Protein AF-A0A8T4N8S2-F1 (afdb_monomer)

Structure (mmCIF, N/CA/C/O backbone):
data_AF-A0A8T4N8S2-F1
#
_entry.id   AF-A0A8T4N8S2-F1
#
loop_
_atom_site.group_PDB
_atom_site.id
_atom_site.type_symbol
_atom_site.label_atom_id
_atom_site.label_alt_id
_atom_site.label_comp_id
_atom_site.label_asym_id
_atom_site.label_entity_id
_atom_site.label_seq_id
_atom_site.pdbx_PDB_ins_code
_atom_site.Cartn_x
_atom_site.Cartn_y
_atom_site.Cartn_z
_atom_site.occupancy
_atom_site.B_iso_or_equiv
_atom_site.auth_seq_id
_atom_site.auth_comp_id
_atom_site.auth_asym_id
_atom_site.auth_atom_id
_atom_site.pdbx_PDB_model_num
ATOM 1 N N . MET A 1 1 ? 29.531 14.516 -7.505 1.00 44.78 1 MET A N 1
ATOM 2 C CA . MET A 1 1 ? 28.263 13.788 -7.231 1.00 44.78 1 MET A CA 1
ATOM 3 C C . MET A 1 1 ? 27.838 13.019 -8.474 1.00 44.78 1 MET A C 1
ATOM 5 O O . MET A 1 1 ? 27.558 13.640 -9.490 1.00 44.78 1 MET A O 1
ATOM 9 N N . ASN A 1 2 ? 27.815 11.685 -8.429 1.00 56.19 2 ASN A N 1
ATOM 10 C CA . ASN A 1 2 ? 27.454 10.872 -9.594 1.00 56.19 2 ASN A CA 1
ATOM 11 C C . ASN A 1 2 ? 25.940 11.001 -9.867 1.00 56.19 2 ASN A C 1
ATOM 13 O O . ASN A 1 2 ? 25.127 10.696 -8.988 1.00 56.19 2 ASN A O 1
ATOM 17 N N . LYS A 1 3 ? 25.544 11.512 -11.044 1.00 58.75 3 LYS A N 1
ATOM 18 C CA . LYS A 1 3 ? 24.1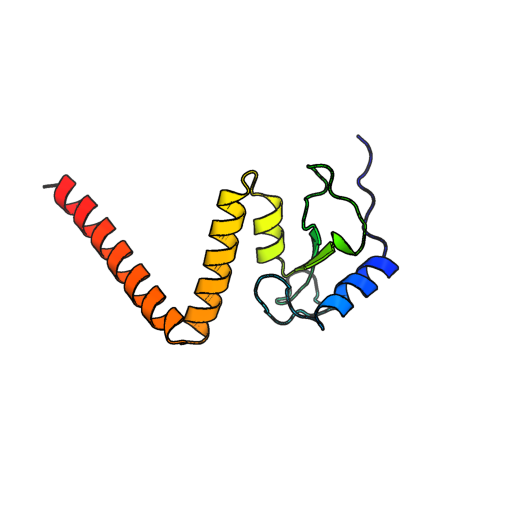24 11.681 -11.409 1.00 58.75 3 LYS A CA 1
ATOM 19 C C . LYS A 1 3 ? 23.442 10.314 -11.359 1.00 58.75 3 LYS A C 1
ATOM 21 O O . LYS A 1 3 ? 23.870 9.360 -12.005 1.00 58.75 3 LYS A O 1
ATOM 26 N N . ARG A 1 4 ? 22.361 10.209 -10.582 1.00 69.00 4 ARG A N 1
ATOM 27 C CA . ARG A 1 4 ? 21.591 8.966 -10.472 1.00 69.00 4 ARG A CA 1
ATOM 28 C C . ARG A 1 4 ? 21.083 8.553 -11.857 1.00 69.00 4 ARG A C 1
ATOM 30 O O . ARG A 1 4 ? 20.314 9.293 -12.467 1.00 69.00 4 ARG A O 1
ATOM 37 N N . LYS A 1 5 ? 21.440 7.347 -12.308 1.00 77.88 5 LYS A N 1
ATOM 38 C CA . LYS A 1 5 ? 20.897 6.769 -13.544 1.00 77.88 5 LYS A CA 1
ATOM 39 C C . LYS A 1 5 ? 19.389 6.550 -13.401 1.00 77.88 5 LYS A C 1
ATOM 41 O O . LYS A 1 5 ? 18.931 5.937 -12.429 1.00 77.88 5 LYS A O 1
ATOM 46 N N . SER A 1 6 ? 18.621 7.072 -14.355 1.00 82.81 6 SER A N 1
ATOM 47 C CA . SER A 1 6 ? 17.183 6.813 -14.449 1.00 82.81 6 SER A CA 1
ATOM 48 C C . SER A 1 6 ? 16.934 5.336 -14.764 1.00 82.81 6 SER A C 1
ATOM 50 O O . SER A 1 6 ? 17.747 4.701 -15.430 1.00 82.81 6 SER A O 1
ATOM 52 N N . VAL A 1 7 ? 15.809 4.791 -14.296 1.00 84.12 7 VAL A N 1
ATOM 53 C CA . VAL A 1 7 ? 15.386 3.430 -14.662 1.00 84.12 7 VAL A CA 1
ATOM 54 C C . VAL A 1 7 ? 15.051 3.424 -16.16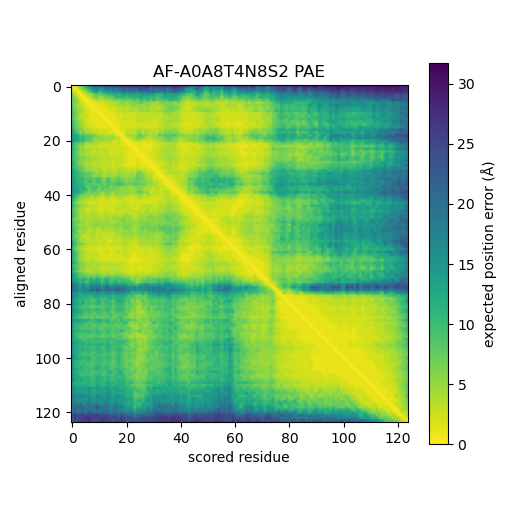4 1.00 84.12 7 VAL A C 1
ATOM 56 O O . VAL A 1 7 ? 14.178 4.206 -16.561 1.00 84.12 7 VAL A O 1
ATOM 59 N N . PRO A 1 8 ? 15.691 2.572 -16.991 1.00 88.56 8 PRO A N 1
ATOM 60 C CA . PRO A 1 8 ? 15.463 2.538 -18.437 1.00 88.56 8 PRO A CA 1
ATOM 61 C C . PRO A 1 8 ? 13.995 2.300 -18.806 1.00 88.56 8 PRO A C 1
ATOM 63 O O . PRO A 1 8 ? 13.292 1.558 -18.117 1.00 88.56 8 PRO A O 1
ATOM 66 N N . LYS A 1 9 ? 13.529 2.883 -19.920 1.00 87.31 9 LYS A N 1
ATOM 67 C CA . LYS A 1 9 ? 12.132 2.759 -20.385 1.00 87.31 9 LYS A CA 1
ATOM 68 C C . LYS A 1 9 ? 11.700 1.297 -20.542 1.00 87.31 9 LYS A C 1
ATOM 70 O O . LYS A 1 9 ? 10.656 0.922 -20.021 1.00 87.31 9 LYS A O 1
ATOM 75 N N . SER A 1 10 ? 12.535 0.466 -21.165 1.00 89.12 10 SER A N 1
ATOM 76 C CA . SER A 1 10 ? 12.288 -0.974 -21.338 1.00 89.12 10 SER A CA 1
ATOM 77 C C . SER A 1 10 ? 12.077 -1.703 -20.007 1.00 89.12 10 SER A C 1
ATOM 79 O O . SER A 1 10 ? 11.202 -2.557 -19.888 1.00 89.12 10 SER A O 1
ATOM 81 N N . LEU A 1 11 ? 12.828 -1.329 -18.971 1.00 89.94 11 LEU A N 1
ATOM 82 C CA . LEU A 1 11 ? 12.677 -1.900 -17.638 1.00 89.94 11 LEU A CA 1
ATOM 83 C C . LEU A 1 11 ? 11.413 -1.389 -16.932 1.00 89.94 11 LEU A C 1
ATOM 85 O O . LEU A 1 11 ? 10.753 -2.157 -16.239 1.00 89.94 11 LEU A O 1
ATOM 89 N N . ARG A 1 12 ? 11.028 -0.122 -17.133 1.00 89.44 12 ARG A N 1
ATOM 90 C CA . ARG A 1 12 ? 9.757 0.416 -16.614 1.00 89.44 12 ARG A CA 1
ATOM 91 C C . ARG A 1 12 ? 8.554 -0.344 -17.172 1.00 89.44 12 ARG A C 1
ATOM 93 O O . ARG A 1 12 ? 7.637 -0.640 -16.415 1.00 89.44 12 ARG A O 1
ATOM 100 N N . GLU A 1 13 ? 8.580 -0.687 -18.456 1.00 88.56 13 GLU A N 1
ATOM 101 C CA . GLU A 1 13 ? 7.531 -1.492 -19.093 1.00 88.56 13 GLU A CA 1
ATOM 102 C C . GLU A 1 13 ? 7.413 -2.882 -18.454 1.00 88.56 13 GLU A C 1
ATOM 104 O O . GLU A 1 13 ? 6.316 -3.295 -18.080 1.00 88.56 13 GLU A O 1
ATOM 109 N N . LYS A 1 14 ? 8.549 -3.551 -18.206 1.00 90.56 14 LYS A N 1
ATOM 110 C CA . LYS A 1 14 ? 8.580 -4.829 -17.474 1.00 90.56 14 LYS A CA 1
ATOM 111 C C . LYS A 1 14 ? 8.034 -4.702 -16.051 1.00 90.56 14 LYS A C 1
ATOM 113 O O . LYS A 1 14 ? 7.314 -5.572 -15.591 1.00 90.56 14 LYS A O 1
ATOM 118 N N . VAL A 1 15 ? 8.350 -3.617 -15.342 1.00 89.44 15 VAL A N 1
ATOM 119 C CA . VAL A 1 15 ? 7.831 -3.382 -13.982 1.00 89.44 15 VAL A CA 1
ATOM 120 C C . VAL A 1 15 ? 6.316 -3.166 -13.993 1.00 89.44 15 VAL A C 1
ATOM 122 O O . VAL A 1 15 ? 5.622 -3.641 -13.098 1.00 89.44 15 VAL A O 1
ATOM 125 N N . TRP A 1 16 ? 5.790 -2.448 -14.988 1.00 87.94 16 TRP A N 1
ATOM 126 C CA . TRP A 1 16 ? 4.356 -2.184 -15.113 1.00 87.94 16 TRP A CA 1
ATOM 127 C C . TRP A 1 16 ? 3.532 -3.471 -15.272 1.00 87.94 16 TRP A C 1
ATOM 129 O O . TRP A 1 16 ? 2.462 -3.590 -14.666 1.00 87.94 16 TRP A O 1
ATOM 139 N N . SER A 1 17 ? 4.034 -4.441 -16.044 1.00 86.69 17 SER A N 1
ATOM 140 C CA . SER A 1 17 ? 3.331 -5.702 -16.297 1.00 86.69 17 SER A CA 1
ATOM 141 C C . SER A 1 17 ? 3.282 -6.644 -15.088 1.00 86.69 17 SER A C 1
ATOM 143 O O . SER A 1 17 ? 2.362 -7.454 -15.017 1.00 86.69 17 SER A O 1
ATOM 145 N N . LEU A 1 18 ? 4.173 -6.495 -14.094 1.00 84.06 18 LEU A N 1
ATOM 146 C CA . LEU A 1 18 ? 4.272 -7.400 -12.931 1.00 84.06 18 LEU A CA 1
ATOM 147 C C . LEU A 1 18 ? 2.972 -7.562 -12.131 1.00 84.06 18 LEU A C 1
ATOM 149 O O . LEU A 1 18 ? 2.756 -8.597 -11.513 1.00 84.06 18 LEU A O 1
ATOM 153 N N . VAL A 1 19 ? 2.125 -6.532 -12.081 1.00 81.25 19 VAL A N 1
ATOM 154 C CA . VAL A 1 19 ? 0.894 -6.539 -11.263 1.00 81.25 19 VAL A CA 1
ATOM 155 C C . VAL A 1 19 ? -0.296 -5.932 -12.003 1.00 81.25 19 VAL A C 1
ATOM 157 O O . VAL A 1 19 ? -1.178 -5.330 -11.391 1.00 81.25 19 VAL A O 1
ATOM 160 N N . SER A 1 20 ? -0.320 -6.078 -13.333 1.00 82.75 20 SER A N 1
ATOM 161 C CA . SER A 1 20 ? -1.476 -5.734 -14.178 1.00 82.75 20 SER A CA 1
ATOM 162 C C . SER A 1 20 ? -2.053 -4.334 -13.903 1.00 82.75 20 SER A C 1
ATOM 164 O O . SER A 1 20 ? -3.262 -4.150 -13.763 1.00 82.75 20 SER A O 1
ATOM 166 N N . GLY A 1 21 ? -1.179 -3.332 -13.757 1.00 83.12 21 GLY A N 1
ATOM 167 C CA . GLY A 1 21 ? -1.596 -1.948 -13.516 1.00 83.12 21 GLY A CA 1
ATOM 168 C C . GLY A 1 21 ? -2.213 -1.687 -12.137 1.00 83.12 21 GLY A C 1
ATOM 169 O O . GLY A 1 21 ? -3.040 -0.786 -12.003 1.00 83.12 21 GLY A O 1
ATOM 170 N N . ARG A 1 22 ? -1.838 -2.437 -11.096 1.00 89.44 22 ARG A N 1
ATOM 171 C CA . ARG A 1 22 ? -2.190 -2.140 -9.696 1.00 89.44 22 ARG A CA 1
ATOM 172 C C . ARG A 1 22 ? -0.962 -1.741 -8.882 1.00 89.44 22 ARG A C 1
ATOM 174 O O . ARG A 1 22 ? 0.160 -2.125 -9.180 1.00 89.44 22 ARG A O 1
ATOM 181 N N . CYS A 1 23 ? -1.152 -0.948 -7.835 1.00 89.31 23 CYS A N 1
ATOM 182 C CA . CYS A 1 23 ? -0.090 -0.667 -6.876 1.00 89.31 23 CYS A CA 1
ATOM 183 C C . CYS A 1 23 ? 0.239 -1.948 -6.112 1.00 89.31 23 CYS A C 1
ATOM 185 O O . CYS A 1 23 ? -0.638 -2.499 -5.453 1.00 89.31 23 CYS A O 1
ATOM 187 N N . HIS A 1 24 ? 1.503 -2.371 -6.122 1.00 88.00 24 HIS A N 1
ATOM 188 C CA . HIS A 1 24 ? 1.917 -3.584 -5.415 1.00 88.00 24 HIS A CA 1
ATOM 189 C C . HIS A 1 24 ? 1.698 -3.507 -3.891 1.00 88.00 24 HIS A C 1
ATOM 191 O O . HIS A 1 24 ? 1.570 -4.530 -3.232 1.00 88.00 24 HIS A O 1
ATOM 197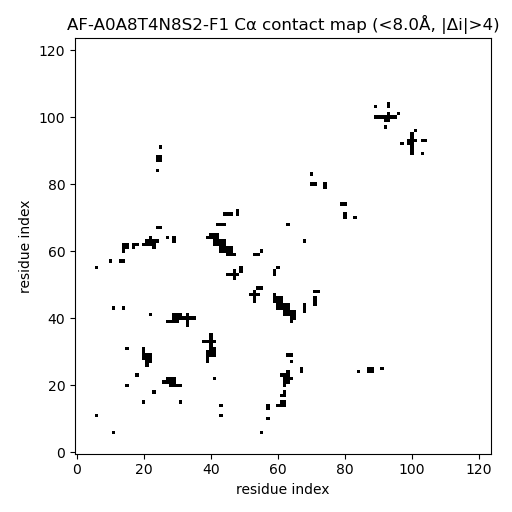 N N . ILE A 1 25 ? 1.649 -2.302 -3.309 1.00 83.94 25 ILE A N 1
ATOM 198 C CA . ILE A 1 25 ? 1.447 -2.144 -1.862 1.00 83.94 25 ILE A CA 1
ATOM 199 C C . ILE A 1 25 ? -0.036 -2.092 -1.507 1.00 83.94 25 ILE A C 1
ATOM 201 O O . ILE A 1 25 ? -0.478 -2.849 -0.657 1.00 83.94 25 ILE A O 1
ATOM 205 N N . CYS A 1 26 ? -0.800 -1.178 -2.106 1.00 84.94 26 CYS A N 1
ATOM 206 C CA . CYS A 1 26 ? -2.177 -0.900 -1.680 1.00 84.94 26 CYS A CA 1
ATOM 207 C C . CYS A 1 26 ? -3.256 -1.465 -2.611 1.00 84.94 26 CYS A C 1
ATOM 209 O O . CYS A 1 26 ? -4.436 -1.211 -2.391 1.00 84.94 26 CYS A O 1
ATOM 211 N N . GLY A 1 27 ? -2.876 -2.126 -3.706 1.00 85.31 27 GLY A N 1
ATOM 212 C CA . GLY A 1 27 ? -3.806 -2.696 -4.683 1.00 85.31 27 GLY A CA 1
ATOM 213 C C . GLY A 1 27 ? -4.573 -1.681 -5.541 1.00 85.31 27 GLY A C 1
ATOM 214 O O . GLY A 1 27 ? -5.270 -2.084 -6.471 1.00 85.31 27 GLY A O 1
ATOM 215 N N . LYS A 1 28 ? -4.449 -0.366 -5.287 1.00 86.69 28 LYS A N 1
ATOM 216 C CA . LYS A 1 28 ? -5.131 0.680 -6.072 1.00 86.69 28 LYS A CA 1
ATOM 217 C C . LYS A 1 28 ? -4.785 0.563 -7.557 1.00 86.69 28 LYS A C 1
ATOM 219 O O . LYS A 1 28 ? -3.623 0.354 -7.904 1.00 86.69 28 LYS A O 1
ATOM 224 N N . ARG A 1 29 ? -5.784 0.754 -8.422 1.00 89.06 29 ARG A N 1
ATOM 225 C CA . ARG A 1 29 ? -5.590 0.790 -9.874 1.00 89.06 29 ARG A CA 1
ATOM 226 C C . ARG A 1 29 ? -4.706 1.980 -10.244 1.00 89.06 29 ARG A C 1
ATOM 228 O O . ARG A 1 29 ? -4.904 3.092 -9.757 1.00 89.06 29 ARG A O 1
ATOM 235 N N . LEU A 1 30 ? -3.713 1.714 -11.075 1.00 90.62 30 LEU A N 1
ATOM 236 C CA . LEU A 1 30 ? -2.764 2.680 -11.591 1.00 90.62 30 LEU A CA 1
ATOM 237 C C . LEU A 1 30 ? -3.126 3.029 -13.036 1.00 90.62 30 LEU A C 1
ATOM 239 O O . LEU A 1 30 ? -3.723 2.232 -13.760 1.00 90.62 30 LEU A O 1
ATOM 243 N N . LYS A 1 31 ? -2.708 4.212 -13.472 1.00 88.50 31 LYS A N 1
ATOM 244 C CA . LYS A 1 31 ? -2.819 4.699 -14.844 1.00 88.50 31 LYS A CA 1
ATOM 245 C C . LYS A 1 31 ? -1.417 4.833 -15.430 1.00 88.50 31 LYS A C 1
ATOM 247 O O . LYS A 1 31 ? -0.584 5.564 -14.892 1.00 88.50 31 LYS A O 1
ATOM 252 N N . LYS A 1 32 ? -1.157 4.134 -16.539 1.00 84.25 32 LYS A N 1
ATOM 253 C CA . LYS A 1 32 ? 0.162 4.103 -17.194 1.00 84.25 32 LYS A CA 1
ATOM 254 C C . LYS A 1 32 ? 0.595 5.486 -17.692 1.00 84.25 32 LYS A C 1
ATOM 256 O O . LYS A 1 32 ? 1.748 5.861 -17.500 1.00 84.25 32 LYS A O 1
ATOM 261 N N . ASN A 1 33 ? -0.360 6.236 -18.244 1.00 84.94 33 ASN A N 1
ATOM 262 C CA . ASN A 1 33 ? -0.165 7.534 -18.894 1.00 84.94 33 ASN A CA 1
ATOM 263 C C . ASN A 1 33 ? -0.805 8.686 -18.098 1.00 84.94 33 ASN A C 1
ATOM 265 O O . ASN A 1 33 ? -1.325 9.627 -18.688 1.00 84.94 33 ASN A O 1
ATOM 269 N N . ALA A 1 34 ? -0.814 8.595 -16.763 1.00 83.12 34 ALA A N 1
ATOM 270 C CA . ALA A 1 34 ? -1.329 9.677 -15.926 1.00 83.12 34 ALA A CA 1
ATOM 271 C C . ALA A 1 34 ? -0.544 10.975 -16.169 1.00 83.12 34 ALA A C 1
ATOM 273 O O . ALA A 1 34 ? 0.692 10.966 -16.129 1.00 83.12 34 ALA A O 1
ATOM 274 N N . LYS A 1 35 ? -1.245 12.095 -16.364 1.00 81.94 35 LYS A N 1
ATOM 275 C CA . LYS A 1 35 ? -0.604 13.415 -16.434 1.00 81.94 35 LYS A CA 1
ATOM 276 C C . LYS A 1 35 ? -0.016 13.786 -15.069 1.00 81.94 35 LYS A C 1
ATOM 278 O O . LYS A 1 35 ? -0.436 13.292 -14.021 1.00 81.94 35 LYS A O 1
ATOM 283 N N . LYS A 1 36 ? 0.986 14.671 -15.054 1.00 75.75 36 LYS A N 1
ATOM 284 C CA . LYS A 1 36 ? 1.558 15.182 -13.797 1.00 75.75 36 LYS A CA 1
ATOM 285 C C . LYS A 1 36 ? 0.444 15.831 -12.966 1.00 75.75 36 LYS A C 1
ATOM 287 O O . LYS A 1 36 ? -0.236 16.722 -13.453 1.00 75.75 36 LYS A O 1
ATOM 292 N N . GLY A 1 37 ? 0.277 15.380 -11.723 1.00 72.12 37 GLY A N 1
ATOM 293 C CA . GLY A 1 37 ? -0.796 15.839 -10.830 1.00 72.12 37 GLY A CA 1
ATOM 294 C C . GLY A 1 37 ? -2.088 15.018 -10.913 1.00 72.12 37 GLY A C 1
ATOM 295 O O . GLY A 1 37 ? -2.932 15.14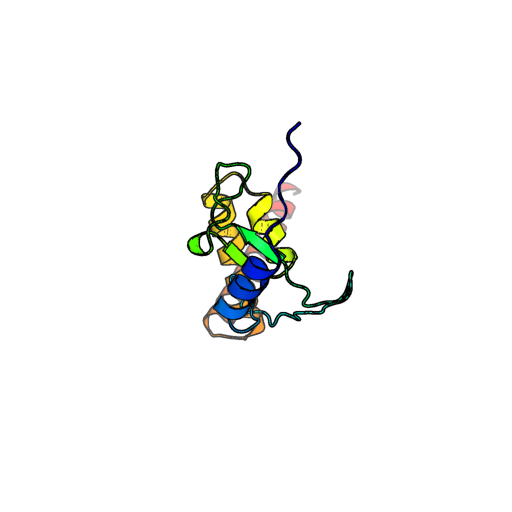6 -10.034 1.00 72.12 37 GLY A O 1
ATOM 296 N N . GLU A 1 38 ? -2.227 14.126 -11.896 1.00 78.00 38 GLU A N 1
ATOM 297 C CA . GLU A 1 38 ? -3.405 13.273 -12.027 1.00 78.00 38 GLU A CA 1
ATOM 298 C C . GLU A 1 38 ? -3.394 12.120 -11.009 1.00 78.00 38 GLU A C 1
ATOM 300 O O . GLU A 1 38 ? -2.363 11.497 -10.718 1.00 78.00 38 GLU A O 1
ATOM 305 N N . TYR A 1 39 ? -4.577 11.798 -10.486 1.00 73.50 39 TYR A N 1
ATOM 306 C CA . TYR A 1 39 ? -4.765 10.651 -9.610 1.00 73.50 39 TYR A CA 1
ATOM 307 C C . TYR A 1 39 ? -4.501 9.324 -10.337 1.00 73.50 39 TYR A C 1
ATOM 309 O O . TYR A 1 39 ? -4.867 9.126 -11.495 1.00 73.50 39 TYR A O 1
ATOM 317 N N . GLY A 1 40 ? -3.899 8.373 -9.621 1.00 74.56 40 GLY A N 1
ATOM 318 C CA . GLY A 1 40 ? -3.599 7.044 -10.155 1.00 74.56 40 GLY A CA 1
ATOM 319 C C . GLY A 1 40 ? -2.289 6.966 -10.939 1.00 74.56 40 GLY A C 1
ATOM 320 O O . GLY A 1 40 ? -1.951 5.887 -11.418 1.00 74.56 40 GLY A O 1
ATOM 321 N N . GLY A 1 41 ? -1.513 8.051 -11.031 1.00 85.75 41 GLY A N 1
ATOM 322 C CA . GLY A 1 41 ? -0.149 7.988 -11.552 1.00 85.75 41 GLY A CA 1
ATOM 323 C C . GLY A 1 41 ? 0.732 6.991 -10.794 1.00 85.75 41 GLY A C 1
ATOM 324 O O . GLY A 1 41 ? 0.559 6.751 -9.592 1.00 85.75 41 GLY A O 1
ATOM 325 N N . TRP A 1 42 ? 1.681 6.393 -11.514 1.00 90.62 42 TRP A N 1
ATOM 326 C CA . TRP A 1 42 ? 2.531 5.334 -10.985 1.00 90.62 42 TRP A CA 1
ATOM 327 C C . TRP A 1 42 ? 4.015 5.690 -10.979 1.00 90.62 42 TRP A C 1
ATOM 329 O O . TRP A 1 42 ? 4.514 6.489 -11.772 1.00 90.62 42 TRP A O 1
ATOM 339 N N . HIS A 1 43 ? 4.736 5.042 -10.072 1.00 89.38 43 HIS A N 1
ATOM 340 C CA . HIS A 1 43 ? 6.174 5.157 -9.912 1.00 89.38 43 HIS A CA 1
ATOM 341 C C . HIS A 1 43 ? 6.814 3.774 -9.821 1.00 89.38 43 HIS A C 1
ATOM 343 O O . HIS A 1 43 ? 6.226 2.835 -9.280 1.00 89.38 43 HIS A O 1
ATOM 349 N N . VAL A 1 44 ? 8.064 3.681 -10.275 1.00 89.75 44 VAL A N 1
ATOM 350 C CA . VAL A 1 44 ? 8.926 2.529 -9.995 1.00 89.75 44 VAL A CA 1
ATOM 351 C C . VAL A 1 44 ? 9.473 2.671 -8.573 1.00 89.75 44 VAL A C 1
ATOM 353 O O . VAL A 1 44 ? 10.391 3.459 -8.319 1.00 89.75 44 VAL A O 1
ATOM 356 N N . GLY A 1 45 ? 8.891 1.922 -7.644 1.00 87.00 45 GLY A N 1
ATOM 357 C CA . GLY A 1 45 ? 9.383 1.783 -6.278 1.00 87.00 45 GLY A CA 1
ATOM 358 C C . GLY A 1 45 ? 10.489 0.735 -6.206 1.00 87.00 45 GLY A C 1
ATOM 359 O O . GLY A 1 45 ? 10.471 -0.234 -6.960 1.00 87.00 45 GLY A O 1
ATOM 360 N N . HIS A 1 46 ? 11.458 0.927 -5.307 1.00 85.75 46 HIS A N 1
ATOM 361 C CA . HIS A 1 46 ? 12.460 -0.101 -5.006 1.00 85.75 46 HIS A CA 1
ATOM 362 C C . HIS A 1 46 ? 12.101 -0.822 -3.697 1.00 85.75 46 HIS A C 1
ATOM 364 O O . HIS A 1 46 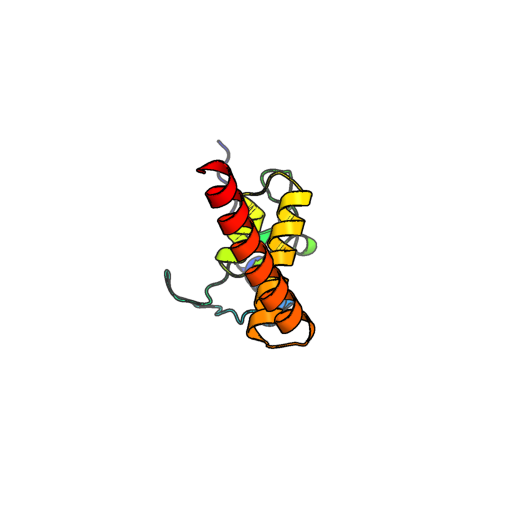? 11.758 -0.154 -2.716 1.00 85.75 46 HIS A O 1
ATOM 370 N N . ILE A 1 47 ? 12.243 -2.151 -3.644 1.00 80.94 47 ILE A N 1
ATOM 371 C CA . ILE A 1 47 ? 12.066 -2.939 -2.408 1.00 80.94 47 ILE A CA 1
ATOM 372 C C . ILE A 1 47 ? 13.156 -2.555 -1.400 1.00 80.94 47 ILE A C 1
ATOM 374 O O . ILE A 1 47 ? 12.875 -2.095 -0.285 1.00 80.94 47 ILE A O 1
ATOM 378 N N . LYS A 1 48 ? 14.416 -2.670 -1.827 1.00 80.00 48 LYS A N 1
ATOM 379 C CA . LYS A 1 48 ? 15.590 -2.099 -1.169 1.00 80.00 48 LYS A CA 1
ATOM 380 C C . LYS A 1 48 ? 15.901 -0.769 -1.842 1.00 80.00 48 LYS A C 1
ATOM 382 O O . LYS A 1 48 ? 16.186 -0.723 -3.033 1.00 80.00 48 LYS A O 1
ATOM 387 N N . ALA A 1 49 ? 15.823 0.325 -1.088 1.00 79.19 49 ALA A N 1
ATOM 388 C CA . ALA A 1 49 ? 16.077 1.659 -1.623 1.00 79.19 49 ALA A CA 1
ATOM 389 C C . ALA A 1 49 ? 17.493 1.757 -2.212 1.00 79.19 49 ALA A C 1
ATOM 391 O O . ALA A 1 49 ? 18.446 1.283 -1.599 1.00 79.19 49 ALA A O 1
ATOM 392 N N . HIS A 1 50 ? 17.637 2.439 -3.351 1.00 78.75 50 HIS A N 1
ATOM 393 C CA . HIS A 1 50 ? 18.938 2.678 -3.986 1.00 78.75 50 HIS A CA 1
ATOM 394 C C . HIS A 1 50 ? 19.959 3.299 -3.018 1.00 78.75 50 HIS A C 1
ATOM 396 O O . HIS A 1 50 ? 21.094 2.849 -2.952 1.00 78.75 50 HIS A O 1
ATOM 402 N N . ALA A 1 51 ? 19.532 4.266 -2.193 1.00 76.94 51 ALA A N 1
ATOM 403 C CA . ALA A 1 51 ? 20.372 4.909 -1.173 1.00 76.94 51 ALA A CA 1
ATOM 404 C C . ALA A 1 51 ? 20.917 3.945 -0.099 1.00 76.94 51 ALA A C 1
ATOM 406 O O . ALA A 1 51 ? 21.779 4.324 0.678 1.00 76.94 51 ALA A O 1
ATOM 407 N N . ARG A 1 52 ? 20.408 2.710 -0.034 1.00 75.25 52 ARG A N 1
ATOM 408 C CA . ARG A 1 52 ? 20.886 1.649 0.863 1.00 75.25 52 ARG A CA 1
ATOM 409 C C . ARG A 1 52 ? 21.513 0.485 0.089 1.00 75.25 52 ARG A C 1
ATOM 411 O O . ARG A 1 52 ? 21.506 -0.633 0.589 1.00 75.25 52 ARG A O 1
ATOM 418 N N . GLY A 1 53 ? 21.968 0.712 -1.146 1.00 81.62 53 GLY A N 1
ATOM 419 C CA . GLY A 1 53 ? 22.549 -0.323 -2.009 1.00 81.62 53 GLY A CA 1
ATOM 420 C C . GLY A 1 53 ? 21.507 -1.250 -2.639 1.00 81.62 53 GLY A C 1
ATOM 421 O O . GLY A 1 53 ? 21.703 -2.461 -2.713 1.00 81.62 53 GLY A O 1
ATOM 422 N N . GLY A 1 54 ? 20.339 -0.714 -2.994 1.00 83.88 54 GLY A N 1
ATOM 423 C CA . GLY A 1 54 ? 19.335 -1.434 -3.775 1.00 83.88 54 GLY A CA 1
ATOM 424 C C . GLY A 1 54 ? 19.658 -1.427 -5.265 1.00 83.88 54 GLY A C 1
ATOM 425 O O . GLY A 1 54 ? 19.916 -0.361 -5.822 1.00 83.88 54 GLY A O 1
ATOM 426 N N . SER A 1 55 ? 19.602 -2.591 -5.910 1.00 87.00 55 SER A N 1
ATOM 427 C CA . SER A 1 55 ? 19.890 -2.740 -7.340 1.00 87.00 55 SER A CA 1
ATOM 428 C C . SER A 1 55 ? 18.757 -2.205 -8.229 1.00 87.00 55 SER A C 1
ATOM 430 O O . SER A 1 55 ? 17.614 -2.062 -7.790 1.00 87.00 55 SER A O 1
ATOM 432 N N . GLN A 1 56 ? 19.060 -1.945 -9.503 1.00 89.25 56 GLN A N 1
ATOM 433 C CA . GLN A 1 56 ? 18.054 -1.701 -10.548 1.00 89.25 56 GLN A CA 1
ATOM 434 C C . GLN A 1 56 ? 17.613 -3.005 -11.240 1.00 89.25 56 GLN A C 1
ATOM 436 O O . GLN A 1 56 ? 17.154 -2.978 -12.375 1.00 89.25 56 GLN A O 1
ATOM 441 N N . ALA A 1 57 ? 17.766 -4.158 -10.586 1.00 89.50 57 ALA A N 1
ATOM 442 C CA . ALA A 1 57 ? 17.294 -5.429 -11.127 1.00 89.50 57 ALA A CA 1
ATOM 443 C C . ALA A 1 57 ? 15.766 -5.514 -11.031 1.00 89.50 57 ALA A C 1
ATOM 445 O O . ALA A 1 57 ? 15.188 -5.034 -10.056 1.00 89.50 57 ALA A O 1
ATOM 446 N N . ILE A 1 58 ? 15.117 -6.171 -11.999 1.00 87.94 58 ILE A N 1
ATOM 447 C CA . ILE A 1 58 ? 13.652 -6.316 -12.040 1.00 87.94 58 ILE A CA 1
ATOM 448 C C . ILE A 1 58 ? 13.076 -6.849 -10.717 1.00 87.94 58 ILE A C 1
ATOM 450 O O . ILE A 1 58 ? 12.095 -6.305 -10.227 1.00 87.94 58 ILE A O 1
ATOM 454 N N . GLY A 1 59 ? 13.750 -7.807 -10.069 1.00 86.38 59 GLY A N 1
ATOM 455 C CA . GLY A 1 59 ? 13.329 -8.367 -8.779 1.00 86.38 59 GLY A CA 1
ATOM 456 C C . GLY A 1 59 ? 13.376 -7.392 -7.593 1.00 86.38 59 GLY A C 1
ATOM 457 O O . GLY A 1 59 ? 12.804 -7.679 -6.549 1.00 86.38 59 GLY A O 1
ATOM 458 N N . ASN A 1 60 ? 14.025 -6.230 -7.730 1.00 87.25 60 ASN A N 1
ATOM 459 C CA . ASN A 1 60 ? 14.036 -5.173 -6.713 1.00 87.25 60 ASN A CA 1
ATOM 460 C C . ASN A 1 60 ? 13.076 -4.015 -7.045 1.00 87.25 60 ASN A C 1
ATOM 462 O O . ASN A 1 60 ? 13.015 -3.044 -6.287 1.00 87.25 60 ASN A O 1
ATOM 466 N N . LEU A 1 61 ? 12.346 -4.081 -8.162 1.00 89.81 61 LEU A N 1
ATOM 467 C CA . LEU A 1 61 ? 11.501 -2.999 -8.663 1.00 89.81 61 LEU A CA 1
ATOM 468 C C . LEU A 1 61 ? 10.029 -3.407 -8.693 1.00 89.81 61 LEU A C 1
ATOM 470 O O . LEU A 1 61 ? 9.682 -4.518 -9.071 1.00 89.81 61 LEU A O 1
ATOM 474 N N . LEU A 1 62 ? 9.150 -2.480 -8.316 1.00 90.25 62 LEU A N 1
ATOM 475 C CA . LEU A 1 62 ? 7.707 -2.710 -8.245 1.00 90.25 62 LEU A CA 1
ATOM 476 C C . LEU A 1 62 ? 6.937 -1.454 -8.667 1.00 90.25 62 LEU A C 1
ATOM 478 O O . LEU A 1 62 ? 7.366 -0.339 -8.344 1.00 90.25 62 LEU A O 1
ATOM 482 N N . PRO A 1 63 ? 5.776 -1.582 -9.327 1.00 91.69 63 PRO A N 1
ATOM 483 C CA . PRO A 1 63 ? 4.929 -0.436 -9.607 1.00 91.69 63 PRO A CA 1
ATOM 484 C C . PRO A 1 63 ? 4.156 -0.045 -8.341 1.00 91.69 63 PRO A C 1
ATOM 486 O O . PRO A 1 63 ? 3.579 -0.864 -7.621 1.00 91.69 63 PRO A O 1
ATOM 489 N N . THR A 1 64 ? 4.163 1.248 -8.044 1.00 91.00 64 THR A N 1
ATOM 490 C CA . THR A 1 64 ? 3.590 1.813 -6.818 1.00 91.00 64 THR A CA 1
ATOM 491 C C . THR A 1 64 ? 2.839 3.100 -7.129 1.00 91.00 64 THR A C 1
ATOM 493 O O . THR A 1 64 ? 3.216 3.831 -8.044 1.00 91.00 64 THR A O 1
ATOM 496 N N . CYS A 1 65 ? 1.788 3.415 -6.367 1.00 89.25 65 CYS A N 1
ATOM 497 C CA . CYS A 1 65 ? 1.234 4.769 -6.378 1.00 89.25 65 CYS A CA 1
ATOM 498 C C . CYS A 1 65 ? 2.192 5.737 -5.664 1.00 89.25 65 CYS A C 1
ATOM 500 O O . CYS A 1 65 ? 3.067 5.314 -4.899 1.00 89.25 65 CYS A O 1
ATOM 502 N N . ARG A 1 66 ? 2.005 7.042 -5.882 1.00 85.62 66 ARG A N 1
ATOM 503 C CA . ARG A 1 66 ? 2.828 8.103 -5.278 1.00 85.62 66 ARG A CA 1
ATOM 504 C C . ARG A 1 66 ? 2.966 7.960 -3.760 1.00 85.62 66 ARG A C 1
ATOM 506 O O . ARG A 1 66 ? 4.087 7.943 -3.258 1.00 85.62 66 ARG A O 1
ATOM 513 N N . ASP A 1 67 ? 1.855 7.796 -3.049 1.00 83.25 67 ASP A N 1
ATOM 514 C CA . ASP A 1 67 ? 1.837 7.762 -1.578 1.00 83.25 67 ASP A CA 1
ATOM 515 C C . ASP A 1 67 ? 2.626 6.567 -1.032 1.00 83.25 67 ASP A C 1
ATOM 517 O O . ASP A 1 67 ? 3.483 6.699 -0.158 1.00 83.25 67 ASP A O 1
ATOM 521 N N . CYS A 1 68 ? 2.397 5.393 -1.624 1.00 84.38 68 CYS A N 1
ATOM 522 C CA . CYS A 1 68 ? 3.091 4.156 -1.282 1.00 84.38 68 CYS A CA 1
ATOM 523 C C . CYS A 1 68 ? 4.596 4.242 -1.567 1.00 84.38 68 CYS A C 1
ATOM 525 O O . CYS A 1 68 ? 5.409 3.779 -0.765 1.00 84.38 68 CYS A O 1
ATOM 527 N N . ASN A 1 69 ? 4.983 4.866 -2.681 1.00 84.56 69 ASN A N 1
ATOM 528 C CA . ASN A 1 69 ? 6.388 5.070 -3.019 1.00 84.56 69 ASN A CA 1
ATOM 529 C C . ASN A 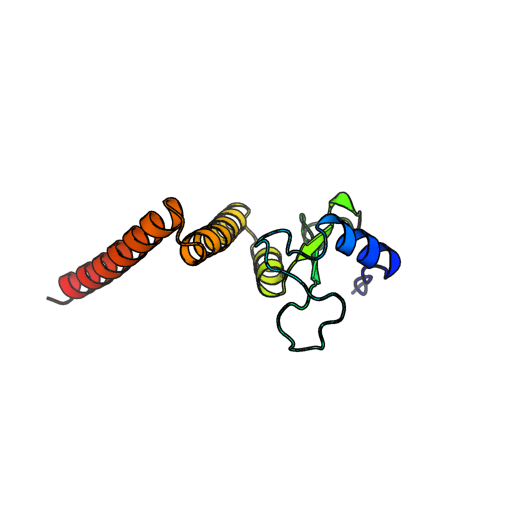1 69 ? 7.093 5.994 -2.009 1.00 84.56 69 ASN A C 1
ATOM 531 O O . ASN A 1 69 ? 8.217 5.719 -1.586 1.00 84.56 69 ASN A O 1
ATOM 535 N N . LEU A 1 70 ? 6.425 7.072 -1.585 1.00 79.31 70 LEU A N 1
ATOM 536 C CA . LEU A 1 70 ? 6.957 8.011 -0.593 1.00 79.31 70 LEU A CA 1
ATOM 537 C C . LEU A 1 70 ? 7.146 7.341 0.775 1.00 79.31 70 LEU A C 1
ATOM 539 O O . LEU A 1 70 ? 8.218 7.459 1.372 1.00 79.31 70 LEU A O 1
ATOM 543 N N . ILE A 1 71 ? 6.165 6.551 1.219 1.00 75.19 71 ILE A N 1
ATOM 544 C CA . ILE A 1 71 ? 6.242 5.746 2.450 1.00 75.19 71 ILE A CA 1
ATOM 545 C C . ILE A 1 71 ? 7.514 4.881 2.485 1.00 75.19 71 ILE A C 1
ATOM 547 O O . ILE A 1 71 ? 8.208 4.818 3.506 1.00 75.19 71 ILE A O 1
ATOM 551 N N . LEU A 1 72 ? 7.853 4.234 1.365 1.00 71.38 72 LEU A N 1
ATOM 552 C CA . LEU A 1 72 ? 9.028 3.363 1.267 1.00 71.38 72 LEU A CA 1
ATOM 553 C C . LEU A 1 72 ? 10.357 4.124 1.191 1.00 71.38 72 LEU A C 1
ATOM 555 O O . LEU A 1 72 ? 11.378 3.607 1.663 1.00 71.38 72 LEU A O 1
ATOM 559 N N . LYS A 1 73 ? 10.350 5.325 0.600 1.00 68.44 73 LYS A N 1
ATOM 560 C CA . LYS A 1 73 ? 11.538 6.168 0.410 1.00 68.44 73 LYS A CA 1
ATOM 561 C C . LYS A 1 73 ? 12.047 6.754 1.730 1.00 68.44 73 LYS A C 1
ATOM 563 O O . LYS A 1 73 ? 13.255 6.760 1.951 1.00 68.44 73 LYS A O 1
ATOM 568 N N . HIS A 1 74 ? 11.148 7.210 2.604 1.00 60.16 74 HIS A N 1
ATOM 569 C CA . HIS A 1 74 ? 11.513 8.034 3.766 1.00 60.16 74 HIS A CA 1
ATOM 570 C C . HIS A 1 74 ? 11.767 7.262 5.070 1.00 60.16 74 HIS A C 1
ATOM 572 O O . HIS A 1 74 ? 12.344 7.801 6.006 1.00 60.16 74 HIS A O 1
ATOM 578 N N . SER A 1 75 ? 11.406 5.983 5.155 1.00 58.00 75 SER A N 1
ATOM 579 C CA . SER A 1 75 ? 11.517 5.225 6.406 1.00 58.00 75 SER A CA 1
ATOM 580 C C . SER A 1 75 ? 12.862 4.482 6.509 1.00 58.00 75 SER A C 1
ATOM 582 O O . SER A 1 75 ? 13.153 3.534 5.772 1.00 58.00 75 SER A O 1
ATOM 584 N N . GLY A 1 76 ? 13.741 4.934 7.410 1.00 62.19 76 GLY A N 1
ATOM 585 C CA . GLY A 1 76 ? 14.992 4.264 7.816 1.00 62.19 76 GLY A CA 1
ATOM 586 C C . GLY A 1 76 ? 14.767 2.833 8.300 1.00 62.19 76 GLY A C 1
ATOM 587 O O . GLY A 1 76 ? 15.338 1.875 7.780 1.00 62.19 76 GLY A O 1
ATOM 588 N N . SER A 1 77 ? 13.842 2.705 9.247 1.00 74.56 77 SER A N 1
ATOM 589 C CA . SER A 1 77 ? 13.597 1.483 10.004 1.00 74.56 77 SER A CA 1
ATOM 590 C C . SER A 1 77 ? 12.678 0.493 9.280 1.00 74.56 77 SER A C 1
ATOM 592 O O . SER A 1 77 ? 11.586 0.848 8.824 1.00 74.56 77 SER A O 1
ATOM 594 N N . LYS A 1 78 ? 13.083 -0.788 9.253 1.00 73.75 78 LYS A N 1
ATOM 595 C CA . LYS A 1 78 ? 12.230 -1.915 8.826 1.00 73.75 78 LYS A CA 1
ATOM 596 C C . LYS A 1 78 ? 10.907 -1.942 9.609 1.00 73.75 78 LYS A C 1
ATOM 598 O O . LYS A 1 78 ? 9.859 -2.207 9.024 1.00 73.75 78 LYS A O 1
ATOM 603 N N . ARG A 1 79 ? 10.942 -1.594 10.903 1.00 77.19 79 ARG A N 1
ATOM 604 C CA . ARG A 1 79 ? 9.760 -1.528 11.779 1.00 77.19 79 ARG A CA 1
ATOM 605 C C . ARG A 1 79 ? 8.770 -0.464 11.309 1.00 77.19 79 ARG A C 1
ATOM 607 O O . ARG A 1 79 ? 7.591 -0.764 11.156 1.00 77.19 79 ARG A O 1
ATOM 614 N N . ILE A 1 80 ? 9.250 0.743 11.006 1.00 76.50 80 ILE A N 1
ATOM 615 C CA . ILE A 1 80 ? 8.397 1.838 10.514 1.00 76.50 80 ILE A CA 1
ATOM 616 C C . ILE A 1 80 ? 7.774 1.466 9.164 1.00 76.50 80 ILE A C 1
ATOM 618 O O . ILE A 1 80 ? 6.576 1.649 8.977 1.00 76.50 80 ILE A O 1
ATOM 622 N N . LYS A 1 81 ? 8.542 0.857 8.248 1.00 75.25 81 LYS A N 1
ATOM 623 C CA . LYS A 1 81 ? 7.998 0.347 6.975 1.00 75.25 81 LYS A CA 1
ATOM 624 C C . LYS A 1 81 ? 6.866 -0.651 7.185 1.00 75.25 81 LYS A C 1
ATOM 626 O O . LYS A 1 81 ? 5.853 -0.562 6.498 1.00 75.25 81 LYS A O 1
ATOM 631 N N . LYS A 1 82 ? 7.038 -1.591 8.121 1.00 81.81 82 LYS A N 1
ATOM 632 C CA . LYS A 1 82 ? 6.006 -2.578 8.462 1.00 81.81 82 LYS A CA 1
ATOM 633 C C . LYS A 1 82 ? 4.749 -1.888 8.992 1.00 81.81 82 LYS A C 1
ATOM 635 O O . LYS A 1 82 ? 3.674 -2.162 8.479 1.00 81.81 82 LYS A O 1
ATOM 640 N N . ILE A 1 83 ? 4.888 -0.956 9.938 1.00 83.81 83 ILE A N 1
ATOM 641 C CA . ILE A 1 83 ? 3.758 -0.188 10.491 1.00 83.81 83 ILE A CA 1
ATOM 642 C C . ILE A 1 83 ? 3.018 0.576 9.386 1.00 83.81 83 ILE A C 1
ATOM 644 O O . ILE A 1 83 ? 1.798 0.494 9.305 1.00 83.81 83 ILE A O 1
ATOM 648 N N . LEU A 1 84 ? 3.740 1.269 8.500 1.00 82.25 84 LEU A N 1
ATOM 649 C CA . LEU A 1 84 ? 3.123 2.032 7.413 1.00 82.25 84 LEU A CA 1
ATOM 650 C C . LEU A 1 84 ? 2.398 1.127 6.405 1.00 82.25 84 LEU A C 1
ATOM 652 O O . LEU A 1 84 ? 1.297 1.460 5.981 1.00 82.25 84 LEU A O 1
ATOM 656 N N . ARG A 1 85 ? 2.968 -0.035 6.056 1.00 82.19 85 ARG A N 1
ATOM 657 C CA . ARG A 1 85 ? 2.290 -1.031 5.204 1.00 82.19 85 ARG A CA 1
ATOM 658 C C . ARG A 1 85 ? 1.023 -1.565 5.861 1.00 82.19 85 ARG A C 1
ATOM 660 O O . ARG A 1 85 ? -0.020 -1.562 5.222 1.00 82.19 85 ARG A O 1
ATOM 667 N N . LEU A 1 86 ? 1.107 -1.951 7.135 1.00 88.25 86 LEU A N 1
ATOM 668 C CA . LEU A 1 86 ? -0.050 -2.409 7.904 1.00 88.25 86 LEU A CA 1
ATOM 669 C C . LEU A 1 86 ? -1.139 -1.333 7.970 1.00 88.25 86 LEU A C 1
ATOM 671 O O . LEU A 1 86 ? -2.307 -1.663 7.825 1.00 88.25 86 LEU A O 1
ATOM 675 N N . GLY A 1 87 ? -0.774 -0.058 8.129 1.00 89.31 87 GLY A N 1
ATOM 676 C CA . GLY A 1 87 ? -1.729 1.052 8.094 1.00 89.31 87 GLY A CA 1
ATOM 677 C C . GLY A 1 87 ? -2.416 1.207 6.735 1.00 89.31 87 GLY A C 1
ATOM 678 O O . GLY A 1 87 ? -3.629 1.375 6.681 1.00 89.31 87 GLY A O 1
ATOM 679 N N . VAL A 1 88 ? -1.663 1.095 5.636 1.00 86.25 88 VAL A N 1
ATOM 680 C CA . VAL A 1 88 ? -2.211 1.148 4.269 1.00 86.25 88 VAL A CA 1
ATOM 681 C C . VAL A 1 88 ? -3.148 -0.030 3.986 1.00 86.25 88 VAL A C 1
ATOM 683 O O . VAL A 1 88 ? -4.207 0.165 3.398 1.00 86.25 88 VAL A O 1
ATOM 686 N N . TRP A 1 89 ? -2.784 -1.242 4.407 1.00 87.69 89 TRP A N 1
ATOM 687 C CA . TRP A 1 89 ? -3.645 -2.419 4.266 1.00 87.69 89 TRP A CA 1
ATOM 688 C C . TRP A 1 89 ? -4.880 -2.324 5.156 1.00 87.69 89 TRP A C 1
ATOM 690 O O . TRP A 1 89 ? -5.986 -2.556 4.688 1.00 87.69 89 TRP A O 1
ATOM 700 N N . GLY A 1 90 ? -4.709 -1.896 6.406 1.00 93.06 90 GLY A N 1
ATOM 701 C CA . GLY A 1 90 ? -5.815 -1.671 7.329 1.00 93.06 90 GLY A CA 1
ATOM 702 C C . GLY A 1 90 ? -6.816 -0.639 6.808 1.00 93.06 90 GLY A C 1
ATOM 703 O O . GLY A 1 90 ? -8.016 -0.843 6.943 1.00 93.06 90 GLY A O 1
ATOM 704 N N . GLU A 1 91 ? -6.355 0.436 6.159 1.00 89.81 91 GLU A N 1
ATOM 705 C CA . GLU A 1 91 ? -7.251 1.390 5.488 1.00 89.81 91 GLU A CA 1
ATOM 706 C C . GLU A 1 91 ? -8.033 0.731 4.350 1.00 89.81 91 GLU A C 1
ATOM 708 O O . GLU A 1 91 ? -9.243 0.933 4.252 1.00 89.81 91 GLU A O 1
ATOM 713 N N . ALA A 1 92 ? -7.376 -0.096 3.531 1.00 86.38 92 ALA A N 1
ATOM 714 C CA . ALA A 1 92 ? -8.045 -0.792 2.440 1.00 86.38 92 ALA A CA 1
ATOM 715 C C . ALA A 1 92 ? -9.165 -1.713 2.962 1.00 86.38 92 ALA A C 1
ATOM 717 O O . ALA A 1 92 ? -10.260 -1.707 2.398 1.00 86.38 92 ALA A O 1
ATOM 718 N N . GLU A 1 93 ? -8.923 -2.422 4.070 1.00 93.88 93 GLU A N 1
ATOM 719 C CA . GLU A 1 93 ? -9.921 -3.239 4.776 1.00 93.88 93 GLU A CA 1
ATOM 720 C C . GLU A 1 93 ? -11.088 -2.396 5.314 1.00 93.88 93 GLU A C 1
ATOM 722 O O . GLU A 1 93 ? -12.255 -2.752 5.131 1.00 93.88 93 GLU A O 1
ATOM 727 N N . ILE A 1 94 ? -10.789 -1.252 5.947 1.00 93.50 94 ILE A N 1
ATOM 728 C CA . ILE A 1 94 ? -11.797 -0.301 6.449 1.00 93.50 94 ILE A CA 1
ATOM 729 C C . ILE A 1 94 ? -12.696 0.171 5.304 1.00 93.50 94 ILE A C 1
ATOM 731 O O . ILE A 1 94 ? -13.921 0.092 5.406 1.00 93.50 94 ILE A O 1
ATOM 735 N N . ARG A 1 95 ? -12.099 0.614 4.193 1.00 89.38 95 ARG A N 1
ATOM 736 C CA . ARG A 1 95 ? -12.828 1.083 3.010 1.00 89.38 95 ARG A CA 1
ATOM 737 C C . ARG A 1 95 ? -13.663 -0.025 2.372 1.00 89.38 95 ARG A C 1
ATOM 739 O O . ARG A 1 95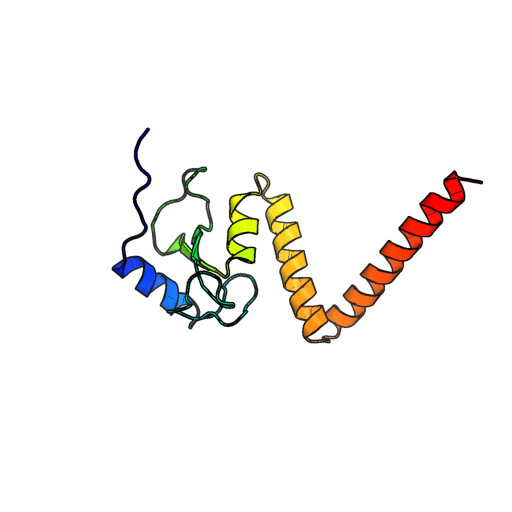 ? -14.781 0.234 1.938 1.00 89.38 95 ARG A O 1
ATOM 746 N N . GLY A 1 96 ? -13.142 -1.250 2.352 1.00 91.12 96 GLY A N 1
ATOM 747 C CA . GLY A 1 96 ? -13.858 -2.439 1.890 1.00 91.12 96 GLY A CA 1
ATOM 748 C C . GLY A 1 96 ? -14.983 -2.897 2.823 1.00 91.12 96 GLY A C 1
ATOM 749 O O . GLY A 1 96 ? -15.717 -3.812 2.465 1.00 91.12 96 GLY A O 1
ATOM 750 N N . LYS A 1 97 ? -15.139 -2.284 4.008 1.00 95.06 97 LYS A N 1
ATOM 751 C CA . LYS A 1 97 ? -16.130 -2.657 5.035 1.00 95.06 97 LYS A CA 1
ATOM 752 C C . LY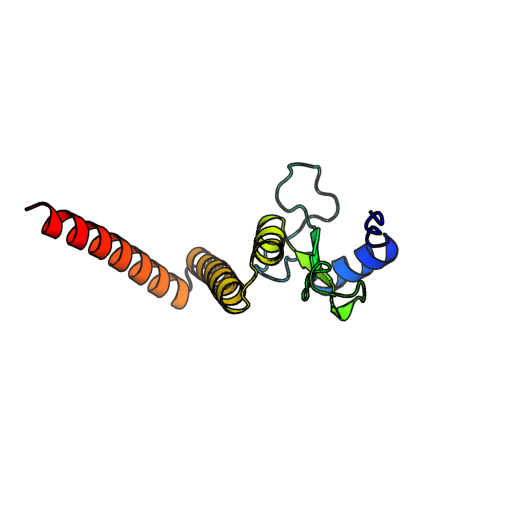S A 1 97 ? -16.063 -4.142 5.426 1.00 95.06 97 LYS A C 1
ATOM 754 O O . LYS A 1 97 ? -17.075 -4.726 5.824 1.00 95.06 97 LYS A O 1
ATOM 759 N N . THR A 1 98 ? -14.878 -4.745 5.345 1.00 96.75 98 THR A N 1
ATOM 760 C CA . THR A 1 98 ? -14.666 -6.149 5.718 1.00 96.75 98 THR A CA 1
ATOM 761 C C . THR A 1 98 ? -14.882 -6.343 7.222 1.00 96.75 98 THR A C 1
ATOM 763 O O . THR A 1 98 ? -14.941 -5.376 7.991 1.00 96.75 98 THR A O 1
ATOM 766 N N . LYS A 1 99 ? -14.986 -7.598 7.683 1.00 98.12 99 LYS A N 1
ATOM 767 C CA . LYS A 1 99 ? -15.065 -7.904 9.125 1.00 98.12 99 LYS A CA 1
ATOM 768 C C . LYS A 1 99 ? -13.896 -7.265 9.887 1.00 98.12 99 LYS A C 1
ATOM 770 O O . LYS A 1 99 ? -14.122 -6.559 10.870 1.00 98.12 99 LYS A O 1
ATOM 775 N N . LEU A 1 100 ? -12.677 -7.434 9.370 1.00 97.19 100 LEU A N 1
ATOM 776 C CA . LEU A 1 100 ? -11.470 -6.823 9.922 1.00 97.19 100 LEU A CA 1
ATOM 777 C C . LEU A 1 100 ? -11.535 -5.290 9.868 1.00 97.19 100 LEU A C 1
ATOM 779 O O . LEU A 1 100 ? -11.257 -4.630 10.866 1.00 97.19 100 LEU A O 1
ATOM 783 N N . GLY A 1 101 ? -11.962 -4.709 8.744 1.00 97.19 101 GLY A N 1
ATOM 784 C CA . GLY A 1 101 ? -12.114 -3.261 8.597 1.00 97.19 101 GLY A CA 1
ATOM 785 C C . GLY A 1 101 ? -13.065 -2.642 9.626 1.00 97.19 101 GLY A C 1
ATOM 786 O O . GLY A 1 101 ? -12.762 -1.603 10.221 1.00 97.19 101 GLY A O 1
ATOM 787 N N . LYS A 1 102 ? -14.193 -3.304 9.909 1.00 98.00 102 LYS A N 1
ATOM 788 C CA . LYS A 1 102 ? -15.137 -2.881 10.958 1.00 98.00 102 LYS A CA 1
ATOM 789 C C . LYS A 1 102 ? -14.484 -2.921 12.343 1.00 98.00 102 LYS A C 1
ATOM 791 O O . LYS A 1 102 ? -14.575 -1.937 13.079 1.00 98.00 102 LYS A O 1
ATOM 796 N N . GLN A 1 103 ? -13.770 -4.002 12.670 1.00 98.06 103 GLN A N 1
ATOM 797 C CA . GLN A 1 103 ? -13.037 -4.135 13.937 1.00 98.06 103 GLN A CA 1
ATOM 798 C C . GLN A 1 103 ? -11.961 -3.047 14.092 1.00 98.06 103 GLN A C 1
ATOM 800 O O . GLN A 1 103 ? -11.889 -2.387 15.129 1.00 98.06 103 GLN A O 1
ATOM 805 N N . LEU A 1 104 ? -11.177 -2.785 13.041 1.00 97.69 104 LEU A N 1
ATOM 806 C CA . LEU A 1 104 ? -10.171 -1.718 13.022 1.00 97.69 104 LEU A CA 1
ATOM 807 C C . LEU A 1 104 ? -10.795 -0.326 13.204 1.00 97.69 104 LEU A C 1
ATOM 809 O O . LEU A 1 104 ? -10.257 0.499 13.943 1.00 97.69 104 LEU A O 1
ATOM 813 N N . SER A 1 105 ? -11.951 -0.071 12.585 1.00 96.50 105 SER A N 1
ATOM 814 C CA . SER A 1 105 ? -12.680 1.200 12.719 1.00 96.50 105 SER A CA 1
ATOM 815 C C . SER A 1 105 ? -13.167 1.448 14.148 1.00 96.50 105 SER A C 1
ATOM 817 O O . SER A 1 105 ? -13.171 2.589 14.615 1.00 96.50 105 SER A O 1
ATOM 819 N N . VAL A 1 106 ? -13.605 0.397 14.850 1.00 97.56 106 VAL A N 1
ATOM 820 C CA . VAL A 1 106 ? -13.974 0.469 16.275 1.00 97.56 106 VAL A CA 1
ATOM 821 C C . VAL A 1 106 ? -12.735 0.746 17.124 1.00 97.56 106 VAL A C 1
ATOM 823 O O . VAL A 1 106 ? -12.718 1.715 17.880 1.00 97.56 106 VAL A O 1
ATOM 826 N N . LEU A 1 107 ? -11.666 -0.034 16.935 1.00 96.75 107 LEU A N 1
ATOM 827 C CA . LEU A 1 107 ? -10.409 0.137 17.667 1.00 96.75 107 LEU A CA 1
ATOM 828 C C . LEU A 1 107 ? -9.847 1.561 17.530 1.00 96.75 107 LEU A C 1
ATOM 830 O O . LEU A 1 107 ? -9.434 2.164 18.522 1.00 96.75 107 LEU A O 1
ATOM 834 N N . TYR A 1 108 ? -9.842 2.110 16.311 1.00 94.69 108 TYR A N 1
ATOM 835 C CA . TYR A 1 108 ? -9.365 3.467 16.046 1.00 94.69 108 TYR A CA 1
ATOM 836 C C . TYR A 1 108 ? -10.177 4.520 16.810 1.00 94.69 108 TYR A C 1
ATOM 838 O O . TYR A 1 108 ? -9.594 5.390 17.461 1.00 94.69 108 TYR A O 1
ATOM 846 N N . ARG A 1 109 ? -11.514 4.424 16.768 1.00 94.31 109 ARG A N 1
ATOM 847 C CA . ARG A 1 109 ? -12.412 5.344 17.482 1.00 94.31 109 ARG A CA 1
ATOM 848 C C . ARG A 1 109 ? -12.192 5.279 18.991 1.00 94.31 109 ARG A C 1
ATOM 850 O O . ARG A 1 109 ? -11.974 6.322 19.602 1.00 94.31 109 ARG A O 1
ATOM 857 N N . ASN A 1 110 ? -12.142 4.077 19.563 1.00 95.12 110 ASN A N 1
ATOM 858 C CA . ASN A 1 110 ? -11.951 3.883 21.002 1.00 95.12 110 ASN A CA 1
ATOM 859 C C . ASN A 1 110 ? -10.614 4.466 21.474 1.00 95.12 110 ASN A C 1
ATOM 861 O O . ASN A 1 110 ? -10.585 5.288 22.386 1.00 95.12 110 ASN A O 1
ATOM 865 N N . ARG A 1 111 ? -9.510 4.162 20.778 1.00 93.31 111 ARG A N 1
ATOM 866 C CA . ARG A 1 111 ? -8.187 4.718 21.118 1.00 93.31 111 ARG A CA 1
ATOM 867 C C . ARG A 1 111 ? -8.125 6.238 20.983 1.00 93.31 111 ARG A C 1
ATOM 869 O O . ARG A 1 111 ? -7.420 6.895 21.750 1.00 93.31 111 ARG A O 1
ATOM 876 N N . LYS A 1 112 ? -8.834 6.815 20.005 1.00 91.81 112 LYS A N 1
ATOM 877 C CA . LYS A 1 112 ? -8.929 8.273 19.848 1.00 91.81 112 LYS A CA 1
ATOM 878 C C . LYS A 1 112 ? -9.665 8.901 21.036 1.00 91.81 112 LYS A C 1
ATOM 880 O O . LYS A 1 112 ? -9.173 9.892 21.569 1.00 91.81 112 LYS A O 1
ATOM 885 N N . LEU A 1 113 ? -10.775 8.305 21.476 1.00 90.38 113 LEU A N 1
ATOM 886 C CA . LEU A 1 113 ? -11.550 8.761 22.637 1.00 90.38 113 LEU A CA 1
ATOM 887 C C . LEU A 1 113 ? -10.765 8.633 23.949 1.00 90.38 113 LEU A C 1
ATOM 889 O O . LEU A 1 113 ? -10.676 9.598 24.702 1.00 90.38 113 LEU A O 1
ATOM 893 N N . GLU A 1 114 ? -10.118 7.494 24.199 1.00 91.12 114 GLU A N 1
ATOM 894 C CA . GLU A 1 114 ? -9.272 7.293 25.386 1.00 91.12 114 GLU A CA 1
ATOM 895 C C . GLU A 1 114 ? -8.138 8.316 25.488 1.00 91.12 114 GLU A C 1
ATOM 897 O O . GLU A 1 114 ? -7.777 8.748 26.582 1.00 91.12 114 GLU A O 1
ATOM 902 N N . ARG A 1 115 ? -7.545 8.699 24.350 1.00 88.38 115 ARG A N 1
ATOM 903 C CA . ARG A 1 115 ? -6.491 9.718 24.313 1.00 88.38 115 ARG A 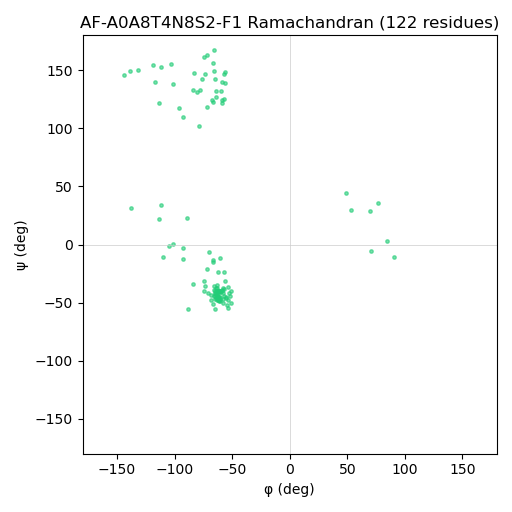CA 1
ATOM 904 C C . ARG A 1 115 ? -7.019 11.095 24.711 1.00 88.38 115 ARG A C 1
ATOM 906 O O . ARG A 1 115 ? -6.275 11.856 25.321 1.00 88.38 115 ARG A O 1
ATOM 913 N N . VAL A 1 116 ? -8.257 11.420 24.336 1.00 89.25 116 VAL A N 1
ATOM 914 C CA . VAL A 1 116 ? -8.918 12.668 24.745 1.00 89.25 116 VAL A CA 1
ATOM 915 C C . VAL A 1 116 ? -9.202 12.636 26.245 1.00 89.25 116 VAL A C 1
ATOM 917 O O . VAL A 1 116 ? -8.789 13.562 26.932 1.00 89.25 116 VAL A O 1
ATOM 920 N N . ARG A 1 117 ? -9.782 11.543 26.765 1.00 85.94 117 ARG A N 1
ATOM 921 C CA . ARG A 1 117 ? -10.040 11.367 28.210 1.00 85.94 117 ARG A CA 1
ATOM 922 C C . ARG A 1 117 ? -8.778 11.573 29.049 1.00 85.94 117 ARG A C 1
ATOM 924 O O . ARG A 1 117 ? -8.716 12.513 29.826 1.00 85.94 117 ARG A O 1
ATOM 931 N N . ARG A 1 118 ? -7.700 10.843 28.738 1.00 85.44 118 ARG A N 1
ATOM 932 C CA . ARG A 1 118 ? -6.398 10.963 29.427 1.00 85.44 118 ARG A CA 1
ATOM 933 C C . ARG A 1 118 ? -5.782 12.368 29.416 1.00 85.44 118 ARG A C 1
ATOM 935 O O . ARG A 1 118 ? -4.897 12.644 30.219 1.00 85.44 118 ARG A O 1
ATOM 942 N N . ARG A 1 119 ? -6.144 13.225 28.456 1.00 79.56 119 ARG A N 1
ATOM 943 C CA . ARG A 1 119 ? -5.687 14.625 28.423 1.00 79.56 119 ARG A CA 1
ATOM 944 C C . ARG A 1 119 ? -6.543 15.528 29.301 1.00 79.56 119 ARG A C 1
ATOM 946 O O . ARG A 1 119 ? -6.001 16.481 29.845 1.00 79.56 119 ARG A O 1
ATOM 953 N N . ASN A 1 120 ? -7.836 15.243 29.400 1.00 78.69 120 ASN A N 1
ATOM 954 C CA . ASN A 1 120 ? -8.764 15.996 30.233 1.00 78.69 120 ASN A CA 1
ATOM 955 C C . ASN A 1 120 ? -8.546 15.665 31.715 1.00 78.69 120 ASN A C 1
ATOM 957 O O . ASN A 1 120 ? -8.456 16.584 32.515 1.00 78.69 120 ASN A O 1
ATOM 961 N N . ASP A 1 121 ? -8.301 14.394 32.044 1.00 74.50 121 ASP A N 1
ATOM 962 C CA . ASP A 1 121 ? -8.021 13.940 33.418 1.00 74.50 121 ASP A CA 1
ATOM 963 C C . ASP A 1 121 ? -6.692 14.476 33.983 1.00 74.50 121 ASP A C 1
ATOM 965 O O . ASP A 1 121 ? -6.446 14.389 35.174 1.00 74.50 121 ASP A O 1
ATOM 969 N N . LYS A 1 122 ? -5.800 15.005 33.134 1.00 64.62 122 LYS A N 1
ATOM 970 C CA . LYS A 1 122 ? -4.543 15.657 33.552 1.00 64.62 122 LYS A CA 1
ATOM 971 C C . LYS A 1 122 ? -4.666 17.175 33.726 1.00 64.62 122 LYS A C 1
ATOM 973 O O . LYS A 1 122 ? -3.664 17.827 34.005 1.00 64.62 122 LYS A O 1
ATOM 978 N N . LYS A 1 123 ? -5.836 17.742 33.423 1.00 59.03 123 LYS A N 1
ATOM 979 C CA . LYS A 1 123 ? -6.110 19.185 33.475 1.00 59.03 123 LYS A CA 1
ATOM 980 C C . LYS A 1 123 ? -7.064 19.581 34.606 1.00 59.03 123 LYS A C 1
ATOM 982 O O . LYS A 1 123 ? -7.224 20.779 34.814 1.00 59.03 123 LYS A O 1
ATOM 987 N N . GLY A 1 124 ? -7.706 18.612 35.257 1.00 51.25 124 GLY A N 1
ATOM 988 C CA . GLY A 1 124 ? -8.411 18.782 36.530 1.00 51.25 124 GLY A CA 1
ATOM 989 C C . GLY A 1 124 ? -7.545 18.259 37.661 1.00 51.25 124 GLY A C 1
ATOM 990 O O . GLY A 1 124 ? -7.729 18.763 38.784 1.00 51.25 124 GLY A O 1
#

pLDDT: mean 83.91, std 10.06, range [44.78, 98.12]

Secondary structure (DSSP, 8-state):
-PPPPPPPHHHHHHHHHTTTTB-TTT-PBPBTTPPTT-TTBEEEEESS-GGGT---SGGGEEEEEHHHHHHHHH--SHHHHHHHHHHHHHHHHHHTT-HHHHHHHHHHHHHHHHHHHHHHTTT-

Mean predicted aligned error: 8.45 Å

Solvent-accessible surface area (backbone atoms only — not comparable to full-atom values): 7243 Å² total; per-residue (Å²): 134,84,79,80,80,74,82,51,70,72,55,51,55,57,33,43,61,76,51,76,43,27,15,75,81,70,62,48,67,44,35,97,83,44,54,94,91,43,84,38,27,64,40,84,28,52,76,49,46,59,97,76,78,28,65,93,47,72,94,32,43,40,32,19,35,61,69,62,36,50,56,64,70,73,45,88,46,72,66,57,43,50,53,53,49,52,51,49,47,49,49,52,32,38,76,67,63,35,76,66,10,51,54,51,55,49,52,53,52,51,56,54,50,52,54,52,50,63,54,52,71,72,73,112

Foldseek 3Di:
DDPDDDQDPVLVVVQCPPLVQAAPQQRHHADDPADVVGPRHWDWAFCQDVVRVTDSDSVRTHIHGPVLRVQRHPDPDPVSNVVVSVVSNLVSCLVVVHPSNVVVVVVVVVVVVVVVVVVVVVVD

Nearest PDB structures (foldseek):
  6ghc-assembly1_A  TM=7.099E-01  e=1.266E-03  Escherichia coli K-12
  4h9d-assembly1_A  TM=5.848E-01  e=6.182E-04  Geobacter metallireducens GS-15
  8y0d-assembly1_A  TM=7.209E-01  e=9.792E-01  Staphylococcus aureus
  5czz-assembly1_A  TM=7.071E-01  e=1.191E+00  Staphylococcus aureus
  8jg9-assembly1_D  TM=5.412E-01  e=6.622E-01  Staphylococcus aureus

Sequence (124 aa):
MNKRKSVPKSLREKVWSLVSGRCHICGKRLKKNAKKGEYGGWHVGHIKAHARGGSQAIGNLLPTCRDCNLILKHSGSKRIKKILRLGVWGEAEIRGKTKLGKQLSVLYRNRKLERVRRRNDKKG

Radius of gyration: 18.61 Å; Cα contacts (8 Å, |Δi|>4): 134; chains: 1; bounding box: 44×28×58 Å